Protein AF-A0A849C5D7-F1 (afdb_monomer_lite)

Sequence (125 aa):
MTTQAGPGRTSDGTTPGGGTTPGEVPLVDQLVDWELAVRVAGRLAPPGPQVTRAEADRAVSQLRRLAERATGHVAETTGLDVPPDTGAVVVDRTGWARANAAAFRALLEAPVVRARDARREKDER

Structure (mmCIF, N/CA/C/O backbone):
data_AF-A0A849C5D7-F1
#
_entry.id   AF-A0A849C5D7-F1
#
loop_
_atom_site.group_PDB
_atom_site.id
_atom_site.type_symbol
_atom_site.label_atom_id
_atom_site.label_alt_id
_atom_site.label_comp_id
_atom_site.label_asym_id
_atom_site.label_entity_id
_atom_site.label_seq_id
_atom_site.pdbx_PDB_ins_code
_atom_site.Cartn_x
_atom_site.Cartn_y
_atom_site.Cartn_z
_atom_site.occupancy
_atom_site.B_iso_or_equiv
_atom_site.auth_seq_id
_atom_site.auth_comp_id
_atom_site.auth_asym_id
_atom_site.auth_atom_id
_atom_site.pdbx_PDB_model_num
ATOM 1 N N . MET A 1 1 ? -33.827 11.901 -63.375 1.00 42.75 1 MET A N 1
ATOM 2 C CA . MET A 1 1 ? -32.404 12.292 -63.328 1.00 42.75 1 MET A CA 1
ATOM 3 C C . MET A 1 1 ? -31.761 11.445 -62.241 1.00 42.75 1 MET A C 1
ATOM 5 O O . MET A 1 1 ? -32.165 11.538 -61.092 1.00 42.75 1 MET A O 1
ATOM 9 N N . THR A 1 2 ? -30.927 10.500 -62.662 1.00 41.72 2 THR A N 1
ATOM 10 C CA . THR A 1 2 ? -30.338 9.403 -61.877 1.00 41.72 2 THR A CA 1
ATOM 11 C C . THR A 1 2 ? -29.136 9.871 -61.057 1.00 41.72 2 THR A C 1
ATOM 13 O O . THR A 1 2 ? -28.352 10.647 -61.586 1.00 41.72 2 THR A O 1
ATOM 16 N N . THR A 1 3 ? -28.976 9.345 -59.836 1.00 44.75 3 THR A N 1
ATOM 17 C CA . THR A 1 3 ? -27.703 9.137 -59.098 1.00 44.75 3 THR A CA 1
ATOM 18 C C . THR A 1 3 ? -28.039 8.183 -57.941 1.00 44.75 3 THR A C 1
ATOM 20 O O . THR A 1 3 ? -28.802 8.545 -57.055 1.00 44.75 3 THR A O 1
ATOM 23 N N . GLN A 1 4 ? -27.885 6.867 -58.104 1.00 36.12 4 GLN A N 1
ATOM 24 C CA . GLN A 1 4 ? -26.694 6.015 -57.929 1.00 36.12 4 GLN A CA 1
ATOM 25 C C . GLN A 1 4 ? -26.174 5.929 -56.483 1.00 36.12 4 GLN A C 1
ATOM 27 O O . GLN A 1 4 ? -25.604 6.868 -55.938 1.00 36.12 4 GLN A O 1
ATOM 32 N N . ALA A 1 5 ? -26.363 4.736 -55.911 1.00 43.44 5 ALA A N 1
ATOM 33 C CA . ALA A 1 5 ? -25.810 4.262 -54.651 1.00 43.44 5 ALA A CA 1
ATOM 34 C C . ALA A 1 5 ? -24.295 4.000 -54.757 1.00 43.44 5 ALA A C 1
ATOM 36 O O . ALA A 1 5 ? -23.828 3.453 -55.757 1.00 43.44 5 ALA A O 1
ATOM 37 N N . GLY A 1 6 ? -23.554 4.343 -53.700 1.00 41.00 6 GLY A N 1
ATOM 38 C CA . GLY A 1 6 ? -22.161 3.948 -53.466 1.00 41.00 6 GLY A CA 1
ATOM 39 C C . GLY A 1 6 ? -22.056 3.108 -52.181 1.00 41.00 6 GLY A C 1
ATOM 40 O O . GLY A 1 6 ? -22.838 3.336 -51.257 1.00 41.00 6 GLY A O 1
ATOM 41 N N . PRO A 1 7 ? -21.152 2.114 -52.112 1.00 47.03 7 PRO A N 1
ATOM 42 C CA . PRO A 1 7 ? -21.199 1.063 -51.103 1.00 47.03 7 PRO A CA 1
ATOM 43 C C . PRO A 1 7 ? -20.614 1.504 -49.757 1.00 47.03 7 PRO A C 1
ATOM 45 O O . PRO A 1 7 ? -19.630 2.245 -49.689 1.00 47.03 7 PRO A O 1
ATOM 48 N N . GLY A 1 8 ? -21.211 0.986 -48.682 1.00 47.84 8 GLY A N 1
ATOM 49 C CA . GLY A 1 8 ? -20.699 1.101 -47.324 1.00 47.84 8 GLY A CA 1
ATOM 50 C C . GLY A 1 8 ? -19.341 0.417 -47.178 1.00 47.84 8 GLY A C 1
ATOM 51 O O . GLY A 1 8 ? -19.167 -0.741 -47.551 1.00 47.84 8 GLY A O 1
ATOM 52 N N . ARG A 1 9 ? -18.379 1.147 -46.611 1.00 40.53 9 ARG A N 1
ATOM 53 C CA . ARG A 1 9 ? -17.171 0.577 -46.013 1.00 40.53 9 ARG A CA 1
ATOM 54 C C . ARG A 1 9 ? -17.362 0.580 -44.503 1.00 40.53 9 ARG A C 1
ATOM 56 O O . ARG A 1 9 ? -17.220 1.616 -43.863 1.00 40.53 9 ARG A O 1
ATOM 63 N N . THR A 1 10 ? -17.701 -0.577 -43.952 1.00 42.53 10 THR A N 1
ATOM 64 C CA . THR A 1 10 ? -17.465 -0.887 -42.543 1.00 42.53 10 THR A CA 1
ATOM 65 C C . THR A 1 10 ? -15.982 -1.207 -42.402 1.00 42.53 10 THR A C 1
ATOM 67 O O . THR A 1 10 ? -15.509 -2.242 -42.869 1.00 42.53 10 THR A O 1
ATOM 70 N N . SER A 1 11 ? -15.226 -0.283 -41.820 1.00 42.34 11 SER A N 1
ATOM 71 C CA . SER A 1 11 ? -13.850 -0.535 -41.407 1.00 42.34 11 SER A CA 1
ATOM 72 C C . SER A 1 11 ? -13.880 -1.271 -40.066 1.00 42.34 11 SER A C 1
ATOM 74 O O . SER A 1 11 ? -13.755 -0.640 -39.020 1.00 42.34 11 SER A O 1
ATOM 76 N N . ASP A 1 12 ? -14.055 -2.593 -40.093 1.00 40.53 12 ASP A N 1
ATOM 77 C CA . ASP A 1 12 ? -13.724 -3.457 -38.953 1.00 40.53 12 ASP A CA 1
ATOM 78 C C . ASP A 1 12 ? -12.199 -3.563 -38.863 1.00 40.53 12 ASP A C 1
ATOM 80 O O . ASP A 1 12 ? -11.556 -4.484 -39.365 1.00 40.53 12 ASP A O 1
ATOM 84 N N . GLY A 1 13 ? -11.599 -2.542 -38.255 1.00 35.72 13 GLY A N 1
ATOM 85 C CA . GLY A 1 13 ? -10.217 -2.570 -37.808 1.00 35.72 13 GLY A CA 1
ATOM 86 C C . GLY A 1 13 ? -10.125 -3.318 -36.485 1.00 35.72 13 GLY A C 1
ATOM 87 O O . GLY A 1 13 ? -9.941 -2.702 -35.440 1.00 35.72 13 GLY A O 1
ATOM 88 N N . THR A 1 14 ? -10.257 -4.644 -36.510 1.00 38.25 14 THR A N 1
ATOM 89 C CA . THR A 1 14 ? -9.758 -5.473 -35.410 1.00 38.25 14 THR A CA 1
ATOM 90 C C . THR A 1 14 ? -8.235 -5.404 -35.443 1.00 38.25 14 THR A C 1
ATOM 92 O O . THR A 1 14 ? -7.575 -6.127 -36.187 1.00 38.25 14 THR A O 1
ATOM 95 N N . THR A 1 15 ? -7.662 -4.503 -34.648 1.00 40.22 15 THR A N 1
ATOM 96 C CA . THR A 1 15 ? -6.254 -4.580 -34.256 1.00 40.22 15 THR A CA 1
ATOM 97 C C . THR A 1 15 ? -6.024 -5.962 -33.638 1.00 40.22 15 THR A C 1
ATOM 99 O O . THR A 1 15 ? -6.755 -6.316 -32.707 1.00 40.22 15 THR A O 1
ATOM 102 N N . PRO A 1 16 ? -5.047 -6.765 -34.095 1.00 41.84 16 PRO A N 1
ATOM 103 C CA . PRO A 1 16 ? -4.691 -7.976 -33.382 1.00 41.84 16 PRO A CA 1
ATOM 104 C C . PRO A 1 16 ? -4.083 -7.532 -32.053 1.00 41.84 16 PRO A C 1
ATOM 106 O O . PRO A 1 16 ? -2.983 -6.980 -32.016 1.00 41.84 16 PRO A O 1
ATOM 109 N N . GLY A 1 17 ? -4.825 -7.719 -30.961 1.00 42.53 17 GLY A N 1
ATOM 110 C CA . GLY A 1 17 ? -4.246 -7.671 -29.628 1.00 42.53 17 GLY A CA 1
ATOM 111 C C . GLY A 1 17 ? -3.076 -8.647 -29.602 1.00 42.53 17 GLY A C 1
ATOM 112 O O . GLY A 1 17 ? -3.242 -9.809 -29.973 1.00 42.53 17 GLY A O 1
ATOM 113 N N . GLY A 1 18 ? -1.891 -8.153 -29.237 1.00 41.72 18 GLY A N 1
ATOM 114 C CA . GLY A 1 18 ? -0.701 -8.970 -29.045 1.00 41.72 18 GLY A CA 1
ATOM 115 C C . GLY A 1 18 ? -1.000 -10.037 -28.003 1.00 41.72 18 GLY A C 1
ATOM 116 O O . GLY A 1 18 ? -0.987 -9.766 -26.806 1.00 41.72 18 GLY A O 1
ATOM 117 N N . GLY A 1 19 ? -1.353 -11.231 -28.473 1.00 39.19 19 GLY A N 1
ATOM 118 C CA . GLY A 1 19 ? -1.577 -12.383 -27.626 1.00 39.19 19 GLY A CA 1
ATOM 119 C C . GLY A 1 19 ? -0.243 -12.810 -27.043 1.00 39.19 19 GLY A C 1
ATOM 120 O O . GLY A 1 19 ? 0.627 -13.278 -27.772 1.00 39.19 19 GLY A O 1
ATOM 121 N N . THR A 1 20 ? -0.078 -12.648 -25.734 1.00 50.00 20 THR A N 1
ATOM 122 C CA . THR A 1 20 ? 0.978 -13.325 -24.986 1.00 50.00 20 THR A CA 1
ATOM 123 C C . THR A 1 20 ? 0.834 -14.826 -25.230 1.00 50.00 20 THR A C 1
ATOM 125 O O . THR A 1 20 ? -0.203 -15.412 -24.910 1.00 50.00 20 THR A O 1
ATOM 128 N N . THR A 1 21 ? 1.849 -15.445 -25.834 1.00 52.34 21 THR A N 1
ATOM 129 C CA . THR A 1 21 ? 1.903 -16.892 -26.059 1.00 52.34 21 THR A CA 1
ATOM 130 C C . THR A 1 21 ? 1.690 -17.613 -24.722 1.00 52.34 21 THR A C 1
ATOM 132 O O . THR A 1 21 ? 2.422 -17.332 -23.768 1.00 52.34 21 THR A O 1
ATOM 135 N N . PRO A 1 22 ? 0.715 -18.533 -24.602 1.00 45.25 22 PRO A N 1
ATOM 136 C CA . PRO A 1 22 ? 0.516 -19.290 -23.372 1.00 45.25 22 PRO A CA 1
ATOM 137 C C . PRO A 1 22 ? 1.791 -20.067 -23.015 1.00 45.25 22 PRO A C 1
ATOM 139 O O . PRO A 1 22 ? 2.170 -20.997 -23.722 1.00 45.25 22 PRO A O 1
ATOM 142 N N . GLY A 1 23 ? 2.463 -19.664 -21.932 1.00 58.31 23 GLY A N 1
ATOM 143 C CA . GLY A 1 23 ? 3.655 -20.335 -21.401 1.00 58.31 23 GLY A CA 1
ATOM 144 C C . GLY A 1 23 ? 4.913 -19.473 -21.287 1.00 58.31 23 GLY A C 1
ATOM 145 O O . GLY A 1 23 ? 5.859 -19.905 -20.631 1.00 58.31 23 GLY A O 1
ATOM 146 N N . GLU A 1 24 ? 4.949 -18.264 -21.854 1.00 70.19 24 GLU A N 1
ATOM 147 C CA . GLU A 1 24 ? 6.095 -17.373 -21.648 1.00 70.19 24 GLU A CA 1
ATOM 148 C C . GLU A 1 24 ? 5.950 -16.628 -20.316 1.00 70.19 24 GLU A C 1
ATOM 150 O O . GLU A 1 24 ? 5.063 -15.795 -20.128 1.00 70.19 24 GLU A O 1
ATOM 155 N N . VAL A 1 25 ? 6.809 -16.975 -19.358 1.00 77.44 25 VAL A N 1
ATOM 156 C CA . VAL A 1 25 ? 6.883 -16.281 -18.072 1.00 77.44 25 VAL A CA 1
ATOM 157 C C . VAL A 1 25 ? 7.468 -14.882 -18.321 1.00 77.44 25 VAL A C 1
ATOM 159 O O . VAL A 1 25 ? 8.564 -14.809 -18.893 1.00 77.44 25 VAL A O 1
ATOM 162 N N . PRO A 1 26 ? 6.806 -13.788 -17.887 1.00 86.44 26 PRO A N 1
ATOM 163 C CA . PRO A 1 26 ? 7.324 -12.433 -18.049 1.00 86.44 26 PRO A CA 1
ATOM 164 C C . PRO A 1 26 ? 8.780 -12.328 -17.590 1.00 86.44 26 PRO A C 1
ATOM 166 O O . PRO A 1 26 ? 9.150 -12.856 -16.541 1.00 86.44 26 PRO A O 1
ATOM 169 N N . LEU A 1 27 ? 9.623 -11.624 -18.351 1.00 90.31 27 LEU A N 1
ATOM 170 C CA . LEU A 1 27 ? 11.060 -11.517 -18.048 1.00 90.31 27 LEU A CA 1
ATOM 171 C C . LEU A 1 27 ? 11.332 -11.021 -16.624 1.00 90.31 27 LEU A C 1
ATOM 173 O O . LEU A 1 27 ? 12.286 -11.456 -15.987 1.00 90.31 27 LEU A O 1
ATOM 177 N N . VAL A 1 28 ? 10.485 -10.129 -16.109 1.00 95.12 28 VAL A N 1
ATOM 178 C CA . VAL A 1 28 ? 10.602 -9.613 -14.739 1.00 95.12 28 VAL A CA 1
ATOM 179 C C . VAL A 1 28 ? 10.481 -10.701 -13.678 1.00 95.12 28 VAL A C 1
ATOM 181 O O . VAL A 1 28 ? 11.121 -10.600 -12.637 1.00 95.12 28 VAL A O 1
ATOM 184 N N . ASP A 1 29 ? 9.737 -11.767 -13.954 1.00 94.62 29 ASP A N 1
ATOM 185 C CA . ASP A 1 29 ? 9.553 -12.895 -13.037 1.00 94.62 29 ASP A CA 1
ATOM 186 C C . ASP A 1 29 ? 10.692 -13.908 -13.134 1.00 94.62 29 ASP A C 1
ATOM 188 O O . ASP A 1 29 ? 10.925 -14.672 -12.204 1.00 94.62 29 ASP A O 1
ATOM 192 N N . GLN A 1 30 ? 11.428 -13.901 -14.248 1.00 93.31 30 GLN A N 1
ATOM 193 C CA . GLN A 1 30 ? 12.680 -14.649 -14.373 1.00 93.31 30 GLN A CA 1
ATOM 194 C C . GLN A 1 30 ? 13.813 -13.967 -13.589 1.00 93.31 30 GLN A C 1
ATOM 196 O O . GLN A 1 30 ? 14.771 -14.626 -13.189 1.00 93.31 30 GLN A O 1
ATOM 201 N N . LEU A 1 31 ? 13.712 -12.650 -13.367 1.00 94.38 31 LEU A N 1
ATOM 202 C CA . LEU A 1 31 ? 14.695 -11.859 -12.622 1.00 94.38 31 LEU A CA 1
ATOM 203 C C . LEU A 1 31 ? 14.389 -11.770 -11.122 1.00 94.38 31 LEU A C 1
ATOM 205 O O . LEU A 1 31 ? 15.317 -11.657 -10.321 1.00 94.38 31 LEU A O 1
ATOM 209 N N . VAL A 1 32 ? 13.110 -11.779 -10.736 1.00 95.44 32 VAL A N 1
ATOM 210 C CA . VAL A 1 32 ? 12.677 -11.555 -9.353 1.00 95.44 32 VAL A CA 1
ATOM 211 C C . VAL A 1 32 ? 11.661 -12.611 -8.927 1.00 95.44 32 VAL A C 1
ATOM 213 O O . VAL A 1 32 ? 10.570 -12.703 -9.484 1.00 95.44 32 VAL A O 1
ATOM 216 N N . ASP A 1 33 ? 11.974 -13.346 -7.857 1.00 96.62 33 ASP A N 1
ATOM 217 C CA . ASP A 1 33 ? 10.973 -14.133 -7.130 1.00 96.62 33 ASP A CA 1
ATOM 218 C C . ASP A 1 33 ? 10.142 -13.198 -6.236 1.00 96.62 33 ASP A C 1
ATOM 220 O O . ASP A 1 33 ? 10.521 -12.848 -5.112 1.00 96.62 33 ASP A O 1
ATOM 224 N N . TRP A 1 34 ? 8.997 -12.768 -6.763 1.00 97.00 34 TRP A N 1
ATOM 225 C CA . TRP A 1 34 ? 8.101 -11.828 -6.091 1.00 97.00 34 TRP A CA 1
ATOM 226 C C . TRP A 1 34 ? 7.477 -12.388 -4.812 1.00 97.00 34 TRP A C 1
ATOM 228 O O . TRP A 1 34 ? 7.307 -11.649 -3.842 1.00 97.00 34 TRP A O 1
ATOM 238 N N . GLU A 1 35 ? 7.153 -13.682 -4.764 1.00 96.25 35 GLU A N 1
ATOM 239 C CA . GLU A 1 35 ? 6.571 -14.277 -3.556 1.00 96.25 35 GLU A CA 1
ATOM 240 C C . GLU A 1 35 ? 7.620 -14.394 -2.449 1.00 96.25 35 GLU A C 1
ATOM 242 O O . GLU A 1 35 ? 7.317 -14.143 -1.278 1.00 96.25 35 GLU A O 1
ATOM 247 N N . LEU A 1 36 ? 8.871 -14.719 -2.793 1.00 97.62 36 LEU A N 1
ATOM 248 C CA . LEU A 1 36 ? 9.980 -14.643 -1.847 1.00 97.62 36 LEU A CA 1
ATOM 249 C C . LEU A 1 36 ? 10.190 -13.211 -1.354 1.00 97.62 36 LEU A C 1
ATOM 251 O O . LEU A 1 36 ? 10.309 -13.014 -0.144 1.00 97.62 36 LEU A O 1
ATOM 255 N N . ALA A 1 37 ? 10.171 -12.220 -2.248 1.00 97.44 37 ALA A N 1
ATOM 256 C CA . ALA A 1 37 ? 10.310 -10.814 -1.876 1.00 97.44 37 ALA A CA 1
ATOM 257 C C . ALA A 1 37 ? 9.229 -10.378 -0.871 1.00 97.44 37 ALA A C 1
ATOM 259 O O . ALA A 1 37 ? 9.553 -9.780 0.156 1.00 97.44 37 ALA A O 1
ATOM 260 N N . VAL A 1 38 ? 7.961 -10.748 -1.096 1.00 98.00 38 VAL A N 1
ATOM 261 C CA . VAL A 1 38 ? 6.856 -10.455 -0.164 1.00 98.00 38 VAL A CA 1
ATOM 262 C C . VAL A 1 38 ? 7.064 -11.136 1.191 1.00 98.00 38 VAL A C 1
ATOM 264 O O . VAL A 1 38 ? 6.896 -10.490 2.227 1.00 98.00 38 VAL A O 1
ATOM 267 N N . ARG A 1 39 ? 7.466 -12.417 1.219 1.00 97.38 39 ARG A N 1
ATOM 268 C CA . ARG A 1 39 ? 7.738 -13.136 2.481 1.00 97.38 39 ARG A CA 1
ATOM 269 C C . ARG A 1 39 ? 8.885 -12.506 3.267 1.00 97.38 39 ARG A C 1
ATOM 271 O O . ARG A 1 39 ? 8.776 -12.344 4.483 1.00 97.38 39 ARG A O 1
ATOM 278 N N . VAL A 1 40 ? 9.977 -12.153 2.587 1.00 97.69 40 VAL A N 1
ATOM 279 C CA . VAL A 1 40 ? 11.143 -11.508 3.207 1.00 97.69 40 VAL A CA 1
ATOM 280 C C . VAL A 1 40 ? 10.762 -10.130 3.741 1.00 97.69 40 VAL A C 1
ATOM 282 O O . VAL A 1 40 ? 11.047 -9.839 4.901 1.00 97.69 40 VAL A O 1
ATOM 285 N N . ALA A 1 41 ? 10.051 -9.320 2.954 1.00 96.31 41 ALA A N 1
ATOM 286 C CA . ALA A 1 41 ? 9.575 -8.010 3.385 1.00 96.31 41 ALA A CA 1
ATOM 287 C C . ALA A 1 41 ? 8.672 -8.108 4.624 1.00 96.31 41 ALA A C 1
ATOM 289 O O . ALA A 1 41 ? 8.895 -7.394 5.598 1.00 96.31 41 ALA A O 1
ATOM 290 N N . GLY A 1 42 ? 7.708 -9.037 4.632 1.00 94.75 42 GLY A N 1
ATOM 291 C CA . GLY A 1 42 ? 6.834 -9.266 5.784 1.00 94.75 42 GLY A CA 1
ATOM 292 C C . GLY A 1 42 ? 7.596 -9.690 7.044 1.00 94.75 42 GLY A C 1
ATOM 293 O O . GLY A 1 42 ? 7.280 -9.224 8.135 1.00 94.75 42 GLY A O 1
ATOM 294 N N . ARG A 1 43 ? 8.635 -10.526 6.901 1.00 94.88 43 ARG A N 1
ATOM 295 C CA . ARG A 1 43 ? 9.465 -10.992 8.025 1.00 94.88 43 ARG A CA 1
ATOM 296 C C . ARG A 1 43 ? 10.402 -9.917 8.576 1.00 94.88 43 ARG A C 1
ATOM 298 O O . ARG A 1 43 ? 10.664 -9.911 9.775 1.00 94.88 43 ARG A O 1
ATOM 305 N N . LEU A 1 44 ? 10.947 -9.063 7.714 1.00 96.81 44 LEU A N 1
ATOM 306 C CA . LEU A 1 44 ? 11.853 -7.985 8.119 1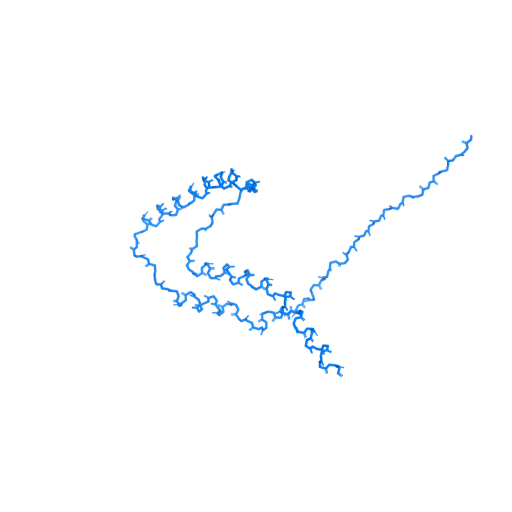.00 96.81 44 LEU A CA 1
ATOM 307 C C . LEU A 1 44 ? 11.112 -6.787 8.710 1.00 96.81 44 LEU A C 1
ATOM 309 O O . LEU A 1 44 ? 11.714 -5.985 9.423 1.00 96.81 44 LEU A O 1
ATOM 313 N N . ALA A 1 45 ? 9.821 -6.646 8.415 1.00 94.75 45 ALA A N 1
ATOM 314 C CA . ALA A 1 45 ? 9.051 -5.536 8.930 1.00 94.75 45 ALA A CA 1
ATOM 315 C C . ALA A 1 45 ? 8.928 -5.627 10.471 1.00 94.75 45 ALA A C 1
ATOM 317 O O . ALA A 1 45 ? 8.582 -6.690 10.991 1.00 94.75 45 ALA A O 1
ATOM 318 N N . PRO A 1 46 ? 9.181 -4.533 11.221 1.00 93.38 46 PRO A N 1
ATOM 319 C CA . PRO A 1 46 ? 9.077 -4.534 12.682 1.00 93.38 46 PRO A CA 1
ATOM 320 C C . PRO A 1 46 ? 7.684 -4.963 13.158 1.00 93.38 46 PRO A C 1
ATOM 322 O O . PRO A 1 46 ? 6.735 -4.809 12.397 1.00 93.38 46 PRO A O 1
ATOM 325 N N . PRO A 1 47 ? 7.497 -5.443 14.399 1.00 89.12 47 PRO A N 1
ATOM 326 C CA . PRO A 1 47 ? 6.170 -5.732 14.940 1.00 89.12 47 PRO A CA 1
ATOM 327 C C . PRO A 1 47 ? 5.316 -4.467 15.096 1.00 89.12 47 PRO A C 1
ATOM 329 O O . PRO A 1 47 ? 5.801 -3.334 15.106 1.00 89.12 47 PRO A O 1
ATOM 332 N N . GLY A 1 48 ? 3.994 -4.647 15.099 1.00 87.69 48 GLY A N 1
ATOM 333 C CA . GLY A 1 48 ? 3.038 -3.549 15.277 1.00 87.69 48 GLY A CA 1
ATOM 334 C C . GLY A 1 48 ? 2.932 -3.131 16.745 1.00 87.69 48 GLY A C 1
ATOM 335 O O . GLY A 1 48 ? 3.381 -3.879 17.620 1.00 87.69 48 GLY A O 1
ATOM 336 N N . PRO A 1 49 ? 2.327 -1.966 17.031 1.00 92.31 49 PRO A N 1
ATOM 337 C CA . PRO A 1 49 ? 1.940 -1.634 18.395 1.00 92.31 49 PRO A CA 1
ATOM 338 C C . PRO A 1 49 ? 1.026 -2.728 18.962 1.00 92.31 49 PRO A C 1
ATOM 340 O O . PRO A 1 49 ? 0.215 -3.310 18.240 1.00 92.31 49 PRO A O 1
ATOM 343 N N . GLN A 1 50 ? 1.170 -3.009 20.256 1.00 95.06 50 GLN A N 1
ATOM 344 C CA . GLN A 1 50 ? 0.280 -3.930 20.956 1.00 95.06 50 GLN A CA 1
ATOM 345 C C . GLN A 1 50 ? -1.019 -3.193 21.271 1.00 95.06 50 GLN A C 1
ATOM 347 O O . GLN A 1 50 ? -1.016 -2.238 22.043 1.00 95.06 50 GLN A O 1
ATOM 352 N N . VAL A 1 51 ? -2.106 -3.619 20.637 1.00 95.75 51 VAL A N 1
ATOM 353 C CA . VAL A 1 51 ? -3.441 -3.042 20.806 1.00 95.75 51 VAL A CA 1
ATOM 354 C C . VAL A 1 51 ? -4.453 -4.157 21.006 1.00 95.75 51 VAL A C 1
ATOM 356 O O . VAL A 1 51 ? -4.281 -5.279 20.524 1.00 95.75 51 VAL A O 1
ATOM 359 N N . THR A 1 52 ? -5.532 -3.848 21.707 1.00 98.00 52 THR A N 1
ATOM 360 C CA . THR A 1 52 ? -6.679 -4.743 21.819 1.00 98.00 52 THR A CA 1
ATOM 361 C C . THR A 1 52 ? -7.439 -4.822 20.494 1.00 98.00 52 THR A C 1
ATOM 363 O O . THR A 1 52 ? -7.371 -3.932 19.642 1.00 98.00 52 THR A O 1
ATOM 366 N N . ARG A 1 53 ? -8.242 -5.880 20.332 1.00 96.62 53 ARG A N 1
ATOM 367 C CA . ARG A 1 53 ? -9.138 -6.035 19.176 1.00 96.62 53 ARG A CA 1
ATOM 368 C C . ARG A 1 53 ? -10.084 -4.837 19.022 1.00 96.62 53 ARG A C 1
ATOM 370 O O . ARG A 1 53 ? -10.246 -4.331 17.920 1.00 96.62 53 ARG A O 1
ATOM 377 N N . ALA A 1 54 ? -10.650 -4.358 20.130 1.00 98.38 54 ALA A N 1
ATOM 378 C CA . ALA A 1 54 ? -11.581 -3.232 20.128 1.00 98.38 54 ALA A CA 1
ATOM 379 C C . ALA A 1 54 ? -10.921 -1.922 19.665 1.00 98.38 54 ALA A C 1
ATOM 381 O O . ALA A 1 54 ? -11.524 -1.155 18.915 1.00 98.38 54 ALA A O 1
ATOM 382 N N . GLU A 1 55 ? -9.674 -1.668 20.071 1.00 98.12 55 GLU A N 1
ATOM 383 C CA . GLU A 1 55 ? -8.905 -0.511 19.597 1.00 98.12 55 GLU A CA 1
ATOM 384 C C . GLU A 1 55 ? -8.583 -0.620 18.107 1.00 98.12 55 GLU A C 1
ATOM 386 O O . GLU A 1 55 ? -8.735 0.364 17.380 1.00 98.12 55 GLU A O 1
ATOM 391 N N . ALA A 1 56 ? -8.201 -1.812 17.637 1.00 96.19 56 ALA A N 1
ATOM 392 C CA . ALA A 1 56 ? -7.955 -2.059 16.221 1.00 96.19 56 ALA A CA 1
ATOM 393 C C . ALA A 1 56 ? -9.221 -1.816 15.380 1.00 96.19 56 ALA A C 1
ATOM 395 O O . ALA A 1 56 ? -9.179 -1.061 14.409 1.00 96.19 56 ALA A O 1
ATOM 396 N N . ASP A 1 57 ? -10.362 -2.377 15.786 1.00 97.44 57 ASP A N 1
ATOM 397 C CA . ASP A 1 57 ? -11.641 -2.205 15.087 1.00 97.44 57 ASP A CA 1
ATOM 398 C C . ASP A 1 57 ? -12.067 -0.725 15.068 1.00 97.44 57 ASP A C 1
ATOM 400 O O . ASP A 1 57 ? -12.493 -0.190 14.035 1.00 97.44 57 ASP A O 1
ATOM 404 N N . ARG A 1 58 ? -11.876 -0.017 16.190 1.00 98.12 58 ARG A N 1
ATOM 405 C CA . ARG A 1 58 ? -12.123 1.425 16.279 1.00 98.12 58 ARG A CA 1
ATOM 406 C C . ARG A 1 58 ? -11.241 2.198 15.299 1.00 98.12 58 ARG A C 1
ATOM 408 O O . ARG A 1 58 ? -11.779 3.008 14.539 1.00 98.12 58 ARG A O 1
ATOM 415 N N . ALA A 1 59 ? -9.937 1.930 15.274 1.00 96.44 59 ALA A N 1
ATOM 416 C CA . ALA A 1 59 ? -8.991 2.588 14.378 1.00 96.44 59 ALA A CA 1
ATOM 417 C C . ALA A 1 59 ? -9.336 2.338 12.901 1.00 96.44 59 ALA A C 1
ATOM 419 O O . ALA A 1 59 ? -9.431 3.292 12.130 1.00 96.44 59 ALA A O 1
ATOM 420 N N . VAL A 1 60 ? -9.624 1.090 12.516 1.00 96.25 60 VAL A N 1
ATOM 421 C CA . VAL A 1 60 ? -10.050 0.732 11.150 1.00 96.25 60 VAL A CA 1
ATOM 422 C C . VAL A 1 60 ? -11.316 1.493 10.755 1.00 96.25 60 VAL A C 1
ATOM 424 O O . VAL A 1 60 ? -11.384 2.064 9.666 1.00 96.25 60 VAL A O 1
ATOM 427 N N . SER A 1 61 ? -12.309 1.558 11.649 1.00 96.56 61 SER A N 1
ATOM 428 C CA . SER A 1 61 ? -13.544 2.303 11.390 1.00 96.56 61 SER A CA 1
ATOM 429 C C . SER A 1 61 ? -13.285 3.803 11.194 1.00 96.56 61 SER A C 1
ATOM 431 O O . SER A 1 61 ? -13.898 4.428 10.330 1.00 96.56 61 SER A O 1
ATOM 433 N N . GLN A 1 62 ? -12.373 4.387 11.981 1.00 97.00 62 GLN A N 1
ATOM 434 C CA . GLN A 1 62 ? -12.001 5.795 11.872 1.00 97.00 62 GLN A CA 1
ATOM 435 C C . GLN A 1 62 ? -11.274 6.068 10.558 1.00 97.00 62 GLN A C 1
ATOM 437 O O . GLN A 1 62 ? -11.628 7.028 9.883 1.00 97.00 62 GLN A O 1
ATOM 442 N N . LEU A 1 63 ? -10.319 5.218 10.172 1.00 96.12 63 LEU A N 1
ATOM 443 C CA . LEU A 1 63 ? -9.578 5.354 8.918 1.00 96.12 63 LEU A CA 1
ATOM 444 C C . LEU A 1 63 ? -10.511 5.356 7.706 1.00 96.12 63 LEU A C 1
ATOM 446 O O . LEU A 1 63 ? -10.388 6.235 6.861 1.00 96.12 63 LEU A O 1
ATOM 450 N N . ARG A 1 64 ? -11.487 4.440 7.653 1.00 94.50 64 ARG A N 1
ATOM 451 C CA . ARG A 1 64 ? -12.467 4.386 6.554 1.00 94.50 64 ARG A CA 1
ATOM 452 C C . ARG A 1 64 ? -13.301 5.666 6.459 1.00 94.50 64 ARG A C 1
ATOM 454 O O . ARG A 1 64 ? -13.309 6.308 5.415 1.00 94.50 64 ARG A O 1
ATOM 461 N N . ARG A 1 65 ? -13.904 6.099 7.574 1.00 94.50 65 ARG A N 1
ATOM 462 C CA . ARG A 1 65 ? -14.706 7.339 7.611 1.00 94.50 65 ARG A CA 1
ATOM 463 C C . ARG A 1 65 ? -13.888 8.586 7.276 1.00 94.50 65 ARG A C 1
ATOM 465 O O . ARG A 1 65 ? -14.399 9.522 6.673 1.00 94.50 65 ARG A O 1
ATOM 472 N N . LEU A 1 66 ? -12.638 8.648 7.733 1.00 95.69 66 LEU A N 1
ATOM 473 C CA . LEU A 1 66 ? -11.765 9.789 7.462 1.00 95.69 66 LEU A CA 1
ATOM 474 C C . LEU A 1 66 ? -11.289 9.803 6.010 1.00 95.69 66 LEU A C 1
ATOM 476 O O . LEU A 1 66 ? -11.208 10.884 5.440 1.00 95.69 66 LEU A O 1
ATOM 480 N N . ALA A 1 67 ? -11.031 8.641 5.407 1.00 93.19 67 ALA A N 1
ATOM 481 C CA . ALA A 1 67 ? -10.697 8.544 3.991 1.00 93.19 67 ALA A CA 1
ATOM 482 C C . ALA A 1 67 ? -11.849 9.042 3.106 1.00 93.19 67 ALA A C 1
ATOM 484 O O . ALA A 1 67 ? -11.620 9.878 2.240 1.00 93.19 67 ALA A O 1
ATOM 485 N N . GLU A 1 68 ? -13.088 8.622 3.387 1.00 91.38 68 GLU A N 1
ATOM 486 C CA . GLU A 1 68 ? -14.283 9.107 2.675 1.00 91.38 68 GLU A CA 1
ATOM 487 C C . GLU A 1 68 ? -14.426 10.633 2.762 1.00 91.38 68 GLU A C 1
ATOM 489 O O . GLU A 1 68 ? -14.660 11.305 1.760 1.00 91.38 68 GLU A O 1
ATOM 494 N N . ARG A 1 69 ? -14.230 11.205 3.957 1.00 92.69 69 ARG A N 1
ATOM 495 C CA . ARG A 1 69 ? -14.272 12.663 4.151 1.00 92.69 69 ARG A CA 1
ATOM 496 C C . ARG A 1 69 ? -13.132 13.385 3.436 1.00 92.69 69 ARG A C 1
ATOM 498 O O . ARG A 1 69 ? -13.336 14.479 2.919 1.00 92.69 69 ARG A O 1
ATOM 505 N N . ALA A 1 70 ? -11.935 12.801 3.430 1.00 92.69 70 ALA A N 1
ATOM 506 C CA . ALA A 1 70 ? -10.763 13.396 2.802 1.00 92.69 70 ALA A CA 1
ATOM 507 C C . ALA A 1 70 ? -10.929 13.535 1.284 1.00 92.69 70 ALA A C 1
ATOM 509 O O . ALA A 1 70 ? -10.426 14.509 0.731 1.00 92.69 70 ALA A O 1
ATOM 510 N N . THR A 1 71 ? -11.665 12.630 0.626 1.00 90.88 71 THR A N 1
ATOM 511 C CA . THR A 1 71 ? -11.917 12.694 -0.822 1.00 90.88 71 THR A CA 1
ATOM 512 C C . THR A 1 71 ? -12.472 14.051 -1.254 1.00 90.88 71 THR A C 1
ATOM 514 O O . THR A 1 71 ? -11.933 14.651 -2.180 1.00 90.88 71 THR A O 1
ATOM 517 N N . GLY A 1 72 ? -13.480 14.582 -0.548 1.00 90.31 72 GLY A N 1
ATOM 518 C CA . GLY A 1 72 ? -14.055 15.896 -0.862 1.00 90.31 72 GLY A CA 1
ATOM 519 C C . GLY A 1 72 ? -13.043 17.034 -0.714 1.00 90.31 72 GLY A C 1
ATOM 520 O O . GLY A 1 72 ? -12.874 17.836 -1.625 1.00 90.31 72 GLY A O 1
ATOM 521 N N . HIS A 1 73 ? -12.289 17.051 0.388 1.00 94.19 73 HIS A N 1
ATOM 522 C CA . HIS A 1 73 ? -11.264 18.074 0.622 1.00 94.19 73 HIS A CA 1
ATOM 523 C C . HIS A 1 73 ? -10.127 18.032 -0.411 1.00 94.19 73 HIS A C 1
ATOM 525 O O . HIS A 1 73 ? -9.619 19.076 -0.826 1.00 94.19 73 HIS A O 1
ATOM 531 N N . VAL A 1 74 ? -9.717 16.834 -0.843 1.00 93.50 74 VAL A N 1
ATOM 532 C CA . VAL A 1 74 ? -8.699 16.668 -1.889 1.00 93.50 74 VAL A CA 1
ATOM 533 C C . VAL A 1 74 ? -9.231 17.161 -3.231 1.00 93.50 74 VAL A C 1
ATOM 535 O O . VAL A 1 74 ? -8.507 17.878 -3.921 1.00 93.50 74 VAL A O 1
ATOM 538 N N . ALA A 1 75 ? -10.479 16.844 -3.578 1.00 93.00 75 ALA A N 1
ATOM 539 C CA . ALA A 1 75 ? -11.106 17.320 -4.808 1.00 93.00 75 ALA A CA 1
ATOM 540 C C . ALA A 1 75 ? -11.205 18.854 -4.834 1.00 93.00 75 ALA A C 1
ATOM 542 O O . ALA A 1 75 ? -10.745 19.478 -5.787 1.00 93.00 75 ALA A O 1
ATOM 543 N N . GLU A 1 76 ? -11.680 19.473 -3.747 1.00 95.50 76 GLU A N 1
ATOM 544 C CA . GLU A 1 76 ? -11.733 20.935 -3.589 1.00 95.50 76 GLU A CA 1
ATOM 545 C C . GLU A 1 76 ? -10.355 21.595 -3.754 1.00 95.50 76 GLU A C 1
ATOM 547 O O . GLU A 1 76 ? -10.237 22.655 -4.365 1.00 95.50 76 GLU A O 1
ATOM 552 N N . THR A 1 77 ? -9.302 20.969 -3.220 1.00 96.94 77 THR A N 1
ATOM 553 C CA . THR A 1 77 ? -7.946 21.540 -3.239 1.00 96.94 77 THR A CA 1
ATOM 554 C C . THR A 1 77 ? -7.240 21.345 -4.581 1.00 96.94 77 THR A C 1
ATOM 556 O O . THR A 1 77 ? -6.520 22.229 -5.038 1.00 96.94 77 THR A O 1
ATOM 559 N N . THR A 1 78 ? -7.387 20.169 -5.191 1.00 96.50 78 THR A N 1
ATOM 560 C CA . THR A 1 78 ? -6.622 19.771 -6.386 1.00 96.50 78 THR A CA 1
ATOM 561 C C . THR A 1 78 ? -7.370 20.016 -7.693 1.00 96.50 78 THR A C 1
ATOM 563 O O . THR A 1 78 ? -6.739 20.055 -8.748 1.00 96.50 78 THR A O 1
ATOM 566 N N . GLY A 1 79 ? -8.698 20.157 -7.641 1.00 95.94 79 GLY A N 1
ATOM 567 C CA . GLY A 1 79 ? -9.566 20.167 -8.818 1.00 95.94 79 GLY A CA 1
ATOM 568 C C . GLY A 1 79 ? -9.684 18.805 -9.512 1.00 95.94 79 GLY A C 1
ATOM 569 O O . GLY A 1 79 ? -10.139 18.749 -10.652 1.00 95.94 79 GLY A O 1
ATOM 570 N N . LEU A 1 80 ? -9.239 17.718 -8.870 1.00 93.06 80 LEU A N 1
ATOM 571 C CA . LEU A 1 80 ? -9.324 16.359 -9.401 1.00 93.06 80 LEU A CA 1
ATOM 572 C C . LEU A 1 80 ? -10.510 15.619 -8.778 1.00 93.06 80 LEU A C 1
ATOM 574 O O . LEU A 1 80 ? -10.560 15.442 -7.561 1.00 93.06 80 LEU A O 1
ATOM 578 N N . ASP A 1 81 ? -11.423 15.135 -9.618 1.00 86.38 81 ASP A N 1
ATOM 579 C CA . ASP A 1 81 ? -12.530 14.284 -9.184 1.00 86.38 81 ASP A CA 1
ATOM 580 C C . ASP A 1 81 ? -12.117 12.812 -9.100 1.00 86.38 81 ASP A C 1
ATOM 582 O O . ASP A 1 81 ? -11.363 12.293 -9.928 1.00 86.38 81 ASP A O 1
ATOM 586 N N . VAL A 1 82 ? -12.651 12.122 -8.093 1.00 80.88 82 VAL A N 1
ATOM 587 C CA . VAL A 1 82 ? -12.434 10.689 -7.872 1.00 80.88 82 VAL A CA 1
ATOM 588 C C . VAL A 1 82 ? -13.689 9.921 -8.302 1.00 80.88 82 VAL A C 1
ATOM 590 O O . VAL A 1 82 ? -14.791 10.305 -7.902 1.00 80.88 82 VAL A O 1
ATOM 593 N N . PRO A 1 83 ? -13.562 8.826 -9.078 1.00 83.19 83 PRO A N 1
ATOM 594 C CA . PRO A 1 83 ? -14.696 7.970 -9.409 1.00 83.19 83 PRO A CA 1
ATOM 595 C C . PRO A 1 83 ? -15.410 7.430 -8.155 1.00 83.19 83 PRO A C 1
ATOM 597 O O . PRO A 1 83 ? -14.749 7.156 -7.142 1.00 83.19 83 PRO A O 1
ATOM 600 N N . PRO A 1 84 ? -16.740 7.224 -8.215 1.00 73.44 84 PRO A N 1
ATOM 601 C CA . PRO A 1 84 ? -17.476 6.597 -7.121 1.00 73.44 84 PRO A CA 1
ATOM 602 C C . PRO A 1 84 ? -16.905 5.203 -6.798 1.00 73.44 84 PRO A C 1
ATOM 604 O O . PRO A 1 84 ? -16.320 4.546 -7.656 1.00 73.44 84 PRO A O 1
ATOM 607 N N . ASP A 1 85 ? -17.064 4.772 -5.544 1.00 70.00 85 ASP A N 1
ATOM 608 C CA . ASP A 1 85 ? -16.662 3.453 -5.020 1.00 70.00 85 ASP A CA 1
ATOM 609 C C . ASP A 1 85 ? -15.152 3.166 -4.910 1.00 70.00 85 ASP A C 1
ATOM 611 O O . ASP 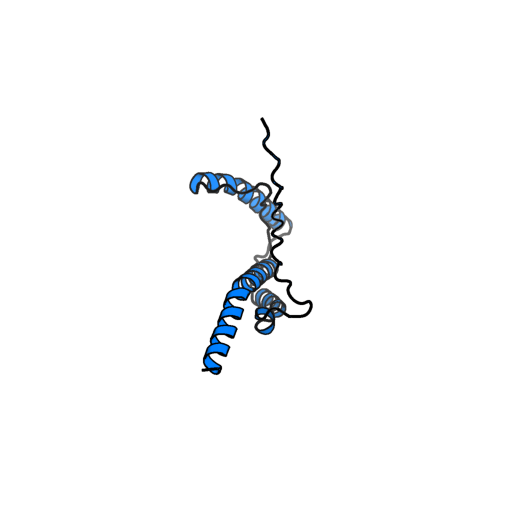A 1 85 ? -14.736 2.030 -4.667 1.00 70.00 85 ASP A O 1
ATOM 615 N N . THR A 1 86 ? -14.305 4.198 -4.964 1.00 72.75 86 THR A N 1
ATOM 616 C CA . THR A 1 86 ? -12.864 4.060 -4.682 1.00 72.75 86 THR A CA 1
ATOM 617 C C . THR A 1 86 ? -12.597 4.055 -3.166 1.00 72.75 86 THR A C 1
ATOM 619 O O . THR A 1 86 ? -12.070 5.007 -2.593 1.00 72.75 86 THR A O 1
ATOM 622 N N . GLY A 1 87 ? -13.033 2.996 -2.479 1.00 80.94 87 GLY A N 1
ATOM 623 C CA . GLY A 1 87 ? -12.904 2.863 -1.025 1.00 80.94 87 GLY A CA 1
ATOM 624 C C . GLY A 1 87 ? -11.468 2.605 -0.549 1.00 80.94 87 GLY A C 1
ATOM 625 O O . GLY A 1 87 ? -10.689 1.905 -1.196 1.00 80.94 87 GLY A O 1
ATOM 626 N N . ALA A 1 88 ? -11.117 3.123 0.631 1.00 89.81 88 ALA A N 1
ATOM 627 C CA . ALA A 1 88 ? -9.820 2.851 1.248 1.00 89.81 88 ALA A CA 1
ATOM 628 C C . ALA A 1 88 ? -9.729 1.412 1.786 1.00 89.81 88 ALA A C 1
ATOM 630 O O . ALA A 1 88 ? -10.591 0.947 2.539 1.00 89.81 88 ALA A O 1
ATOM 631 N N . VAL A 1 89 ? -8.628 0.728 1.467 1.00 92.31 89 VAL A N 1
ATOM 632 C CA . VAL A 1 89 ? -8.314 -0.608 1.989 1.00 92.31 89 VAL A CA 1
ATOM 633 C C . VAL A 1 89 ? -7.317 -0.482 3.137 1.00 92.31 89 VAL A C 1
ATOM 635 O O . VAL A 1 89 ? -6.264 0.134 2.995 1.00 92.31 89 VAL A O 1
ATOM 638 N N . VAL A 1 90 ? -7.637 -1.090 4.281 1.00 93.69 90 VAL A N 1
ATOM 639 C CA . VAL A 1 90 ? -6.716 -1.183 5.421 1.00 93.69 90 VAL A CA 1
ATOM 640 C C . VAL A 1 90 ? -6.026 -2.539 5.372 1.00 93.69 90 VAL A C 1
ATOM 642 O O . VAL A 1 90 ? -6.694 -3.572 5.398 1.00 93.69 90 VAL A O 1
ATOM 645 N N . VAL A 1 91 ? -4.699 -2.525 5.292 1.00 94.12 91 VAL A N 1
ATOM 646 C CA . VAL A 1 91 ? -3.857 -3.721 5.174 1.00 94.12 91 VAL A CA 1
ATOM 647 C C . VAL A 1 91 ? -2.815 -3.763 6.285 1.00 94.12 91 VAL A C 1
ATOM 649 O O . VAL A 1 91 ? -2.443 -2.732 6.846 1.00 94.12 91 VAL A O 1
ATOM 652 N N . ASP A 1 92 ? -2.329 -4.963 6.591 1.00 92.12 92 ASP A N 1
ATOM 653 C CA . ASP A 1 92 ? -1.142 -5.139 7.419 1.00 92.12 92 ASP A CA 1
ATOM 654 C C . ASP A 1 92 ? 0.146 -4.921 6.598 1.00 92.12 92 ASP A C 1
ATOM 656 O O . ASP A 1 9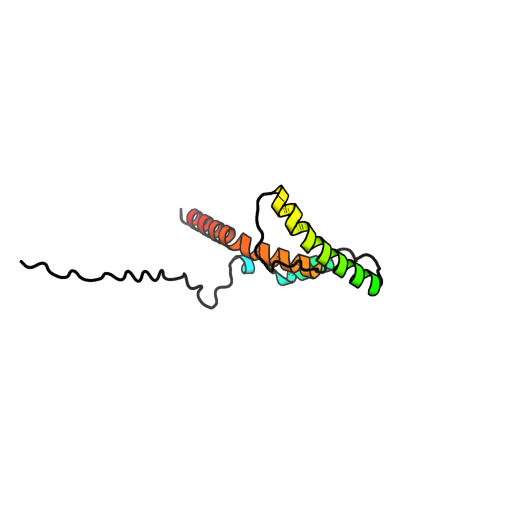2 ? 0.123 -4.586 5.410 1.00 92.12 92 ASP A O 1
ATOM 660 N N . ARG A 1 93 ? 1.305 -5.107 7.237 1.00 94.12 93 ARG A N 1
ATOM 661 C CA . ARG A 1 93 ? 2.606 -4.888 6.587 1.00 94.12 93 ARG A CA 1
ATOM 662 C C . ARG A 1 93 ? 2.869 -5.865 5.440 1.00 94.12 93 ARG A C 1
ATOM 664 O O . ARG A 1 93 ? 3.443 -5.471 4.427 1.00 94.12 93 ARG A O 1
ATOM 671 N N . THR A 1 94 ? 2.433 -7.116 5.574 1.00 95.06 94 THR A N 1
ATOM 672 C CA . THR A 1 94 ? 2.589 -8.133 4.525 1.00 95.06 94 THR A CA 1
ATOM 673 C C . THR A 1 94 ? 1.696 -7.821 3.325 1.00 95.06 94 THR A C 1
ATOM 675 O O . THR A 1 94 ? 2.151 -7.890 2.185 1.00 95.06 94 THR A O 1
ATOM 678 N N . GLY A 1 95 ? 0.445 -7.424 3.563 1.00 95.75 95 GLY A N 1
ATOM 679 C CA . GLY A 1 95 ? -0.488 -6.973 2.535 1.00 95.75 95 GLY A CA 1
ATOM 680 C C . GLY A 1 95 ? 0.015 -5.727 1.811 1.00 95.75 95 GLY A C 1
ATOM 681 O O . GLY A 1 95 ? -0.049 -5.664 0.585 1.00 95.75 95 GLY A O 1
ATOM 682 N N . TRP A 1 96 ? 0.609 -4.779 2.540 1.00 95.12 96 TRP A N 1
ATOM 683 C CA . TRP A 1 96 ? 1.249 -3.607 1.940 1.00 95.12 96 TRP A CA 1
ATOM 684 C C . TRP A 1 96 ? 2.446 -3.980 1.053 1.00 95.12 96 TRP A C 1
ATOM 686 O O . TRP A 1 96 ? 2.556 -3.489 -0.074 1.00 95.12 96 TRP A O 1
ATOM 696 N N . ALA A 1 97 ? 3.316 -4.885 1.517 1.00 96.88 97 ALA A N 1
ATOM 697 C CA . ALA A 1 97 ? 4.440 -5.383 0.725 1.00 96.88 97 ALA A CA 1
ATOM 698 C C . ALA A 1 97 ? 3.964 -6.092 -0.552 1.00 96.88 97 ALA A C 1
ATOM 700 O O . ALA A 1 97 ? 4.508 -5.856 -1.628 1.00 96.88 97 ALA A O 1
ATOM 701 N N . ARG A 1 98 ? 2.906 -6.907 -0.452 1.00 97.56 98 ARG A N 1
ATOM 702 C CA . ARG A 1 98 ? 2.287 -7.590 -1.595 1.00 97.56 98 ARG A CA 1
ATOM 703 C C . ARG A 1 98 ? 1.745 -6.607 -2.633 1.00 97.56 98 ARG A C 1
ATOM 705 O O . ARG A 1 98 ? 2.024 -6.779 -3.816 1.00 97.56 98 ARG A O 1
ATOM 712 N N . ALA A 1 99 ? 1.020 -5.574 -2.202 1.00 96.62 99 ALA A N 1
ATOM 713 C CA . ALA A 1 99 ? 0.475 -4.559 -3.104 1.00 96.62 99 ALA A CA 1
ATOM 714 C C . ALA A 1 99 ? 1.584 -3.817 -3.872 1.00 96.62 99 ALA A C 1
ATOM 716 O O . ALA A 1 99 ? 1.508 -3.672 -5.091 1.00 96.62 99 ALA A O 1
ATOM 717 N N . ASN A 1 100 ? 2.651 -3.410 -3.178 1.00 96.12 100 ASN A N 1
ATOM 718 C CA . ASN A 1 100 ? 3.777 -2.723 -3.811 1.00 96.12 100 ASN A CA 1
ATOM 719 C C . ASN A 1 100 ? 4.585 -3.649 -4.727 1.00 96.12 100 ASN A C 1
ATOM 721 O O . ASN A 1 100 ? 4.950 -3.238 -5.823 1.00 96.12 100 ASN A O 1
ATOM 725 N N . ALA A 1 101 ? 4.832 -4.901 -4.328 1.00 97.19 101 ALA A N 1
ATOM 726 C CA . ALA A 1 101 ? 5.516 -5.877 -5.176 1.00 97.19 101 ALA A CA 1
ATOM 727 C C . ALA A 1 101 ? 4.760 -6.109 -6.494 1.00 97.19 101 ALA A C 1
ATOM 729 O O . ALA A 1 101 ? 5.373 -6.112 -7.559 1.00 97.19 101 ALA A O 1
ATOM 730 N N . ALA A 1 102 ? 3.428 -6.224 -6.440 1.00 96.75 102 ALA A N 1
ATOM 731 C CA . ALA A 1 102 ? 2.596 -6.335 -7.636 1.00 96.75 102 ALA A CA 1
ATOM 732 C C . ALA A 1 102 ? 2.703 -5.089 -8.536 1.00 96.75 102 ALA A C 1
ATOM 734 O O . ALA A 1 102 ? 2.857 -5.224 -9.750 1.00 96.75 102 ALA A O 1
ATOM 735 N N . ALA A 1 103 ? 2.688 -3.887 -7.950 1.00 96.31 103 ALA A N 1
ATOM 736 C CA . ALA A 1 103 ? 2.866 -2.645 -8.700 1.00 96.31 103 ALA A CA 1
ATOM 737 C C . ALA A 1 103 ? 4.250 -2.566 -9.368 1.00 96.31 103 ALA A C 1
ATOM 739 O O . ALA A 1 103 ? 4.340 -2.251 -10.552 1.00 96.31 103 ALA A O 1
ATOM 740 N N . PHE A 1 104 ? 5.329 -2.906 -8.652 1.00 96.81 104 PHE A N 1
ATOM 741 C CA . PHE A 1 104 ? 6.682 -2.919 -9.217 1.00 96.81 104 PHE A CA 1
ATOM 742 C C . PHE A 1 104 ? 6.847 -3.961 -10.321 1.00 96.81 104 PHE A C 1
ATOM 744 O O . PHE A 1 104 ? 7.454 -3.650 -11.342 1.00 96.81 104 PHE A O 1
ATOM 751 N N . ARG A 1 105 ? 6.278 -5.160 -10.157 1.00 96.25 105 ARG A N 1
ATOM 752 C CA . ARG A 1 105 ? 6.264 -6.191 -11.202 1.00 96.25 105 ARG A CA 1
ATOM 753 C C . ARG A 1 105 ? 5.672 -5.651 -12.502 1.00 96.25 105 ARG A C 1
ATOM 755 O O . ARG A 1 105 ? 6.307 -5.766 -13.544 1.00 96.25 105 ARG A O 1
ATOM 762 N N . ALA A 1 106 ? 4.512 -4.997 -12.419 1.00 95.50 106 ALA A N 1
ATOM 763 C CA . ALA A 1 106 ? 3.855 -4.394 -13.576 1.00 95.50 106 ALA A CA 1
ATOM 764 C C . ALA A 1 106 ? 4.660 -3.219 -14.166 1.00 95.50 106 ALA A C 1
ATOM 766 O O . ALA A 1 106 ? 4.834 -3.122 -15.378 1.00 95.50 106 ALA A O 1
ATOM 767 N N . LEU A 1 107 ? 5.193 -2.333 -13.318 1.00 96.31 107 LEU A N 1
ATOM 768 C CA . LEU A 1 107 ? 5.956 -1.159 -13.761 1.00 96.31 107 LEU A CA 1
ATOM 769 C C . LEU A 1 107 ? 7.280 -1.522 -14.449 1.00 96.31 107 LEU A C 1
ATOM 771 O O . LEU A 1 107 ? 7.723 -0.807 -15.349 1.00 96.31 107 LEU A O 1
ATOM 775 N N . LEU A 1 108 ? 7.932 -2.604 -14.017 1.00 95.94 108 LEU A N 1
ATOM 776 C CA . LEU A 1 108 ? 9.261 -2.991 -14.496 1.00 95.94 108 LEU A CA 1
ATOM 777 C C . LEU A 1 108 ? 9.239 -3.828 -15.775 1.00 95.94 108 LEU A C 1
ATOM 779 O O . LEU A 1 108 ? 10.283 -3.951 -16.415 1.00 95.94 108 LEU A O 1
ATOM 783 N N . GLU A 1 109 ? 8.083 -4.349 -16.186 1.00 92.69 109 GLU A N 1
ATOM 784 C CA . GLU A 1 109 ? 7.973 -5.239 -17.345 1.00 92.69 109 GLU A CA 1
ATOM 785 C C . GLU A 1 109 ? 8.517 -4.600 -18.627 1.00 92.69 109 GLU A C 1
ATOM 787 O O . GLU A 1 109 ? 9.501 -5.074 -19.204 1.00 92.69 109 GLU A O 1
ATOM 792 N N . ALA A 1 110 ? 7.954 -3.461 -19.032 1.00 93.94 110 ALA A N 1
ATOM 793 C CA . ALA A 1 110 ? 8.368 -2.786 -20.258 1.00 93.94 110 ALA A CA 1
ATOM 794 C C . ALA A 1 110 ? 9.828 -2.276 -20.230 1.00 93.94 110 ALA A C 1
ATOM 796 O O . ALA A 1 110 ? 10.513 -2.382 -21.252 1.00 93.94 110 ALA A O 1
ATOM 797 N N . PRO A 1 111 ? 10.348 -1.688 -19.133 1.00 95.12 111 PRO A N 1
ATOM 798 C CA . PRO A 1 111 ? 11.769 -1.348 -19.029 1.00 95.12 111 PRO A CA 1
ATOM 799 C C . PRO A 1 111 ? 12.714 -2.551 -19.154 1.00 95.12 111 PRO A C 1
ATOM 801 O O . PRO A 1 111 ? 13.737 -2.441 -19.829 1.00 95.12 111 PRO A O 1
ATOM 804 N N . VAL A 1 112 ? 12.384 -3.692 -18.540 1.00 95.31 112 VAL A N 1
ATOM 805 C CA . VAL A 1 112 ? 13.237 -4.892 -18.568 1.00 95.31 112 VAL A CA 1
ATOM 806 C C . VAL A 1 112 ? 13.314 -5.493 -19.969 1.00 95.31 112 VAL A C 1
ATOM 808 O O . VAL A 1 112 ? 14.411 -5.819 -20.424 1.00 95.31 112 VAL A O 1
ATOM 811 N N . VAL A 1 113 ? 12.185 -5.578 -20.679 1.00 94.00 113 VAL A N 1
ATOM 812 C CA . VAL A 1 113 ? 12.160 -6.028 -22.082 1.00 94.00 113 VAL A CA 1
ATOM 813 C C . VAL A 1 113 ? 13.048 -5.130 -22.945 1.00 94.00 113 VAL A C 1
ATOM 815 O O . VAL A 1 113 ? 13.969 -5.617 -23.598 1.00 94.00 113 VAL A O 1
ATOM 818 N N . ARG A 1 114 ? 12.864 -3.805 -22.856 1.00 94.56 114 ARG A N 1
ATOM 819 C CA . ARG A 1 114 ? 13.677 -2.833 -23.607 1.00 94.56 114 ARG A CA 1
ATOM 820 C C . ARG A 1 114 ? 15.172 -2.958 -23.311 1.00 94.56 114 ARG A C 1
ATOM 822 O O . ARG A 1 114 ? 15.988 -2.877 -24.223 1.00 94.56 114 ARG A O 1
ATOM 829 N N . ALA A 1 115 ? 15.542 -3.168 -22.049 1.00 93.19 115 ALA A N 1
ATOM 830 C CA . ALA A 1 115 ? 16.939 -3.332 -21.658 1.00 93.19 115 ALA A CA 1
ATOM 831 C C . ALA A 1 115 ? 17.564 -4.625 -22.215 1.00 93.19 115 ALA A C 1
ATOM 833 O O . ALA A 1 115 ? 18.737 -4.621 -22.595 1.00 93.19 115 ALA A O 1
ATOM 834 N N . ARG A 1 116 ? 16.796 -5.724 -22.279 1.00 93.38 116 ARG A N 1
ATOM 835 C CA . ARG A 1 116 ? 17.231 -6.984 -22.902 1.00 93.38 116 ARG A CA 1
ATOM 836 C C . ARG A 1 116 ? 17.483 -6.791 -24.395 1.00 93.38 116 ARG A C 1
ATOM 838 O O . ARG A 1 116 ? 18.526 -7.215 -24.890 1.00 93.38 116 ARG A O 1
ATOM 845 N N . ASP A 1 117 ? 16.547 -6.158 -25.090 1.00 94.44 117 ASP A N 1
ATOM 846 C CA . ASP A 1 117 ? 16.607 -6.002 -26.545 1.00 94.44 117 ASP A CA 1
ATOM 847 C C . ASP A 1 117 ? 17.782 -5.101 -26.948 1.00 94.44 117 ASP A C 1
ATOM 849 O O . ASP A 1 117 ? 18.604 -5.494 -27.773 1.00 94.44 117 ASP A O 1
ATOM 853 N N . ALA A 1 118 ? 17.976 -3.981 -26.244 1.00 94.06 118 ALA A N 1
ATOM 854 C CA . ALA A 1 118 ? 19.123 -3.096 -26.455 1.00 94.06 118 ALA A CA 1
ATOM 855 C C . ALA A 1 118 ? 20.485 -3.784 -26.217 1.00 94.06 118 ALA A C 1
ATOM 857 O O . ALA A 1 118 ? 21.484 -3.424 -26.844 1.00 94.06 118 ALA A O 1
ATOM 858 N N . ARG A 1 119 ? 20.552 -4.768 -25.305 1.00 92.19 119 ARG A N 1
ATOM 859 C CA . ARG A 1 119 ? 21.760 -5.591 -25.113 1.00 92.19 119 ARG A CA 1
ATOM 860 C C . ARG A 1 119 ? 22.005 -6.518 -26.300 1.00 92.19 119 ARG A C 1
ATOM 862 O O . ARG A 1 119 ? 23.131 -6.556 -26.778 1.00 92.19 119 ARG A O 1
ATOM 869 N N . ARG A 1 120 ? 20.971 -7.197 -26.807 1.00 92.12 120 ARG A N 1
ATOM 870 C CA . A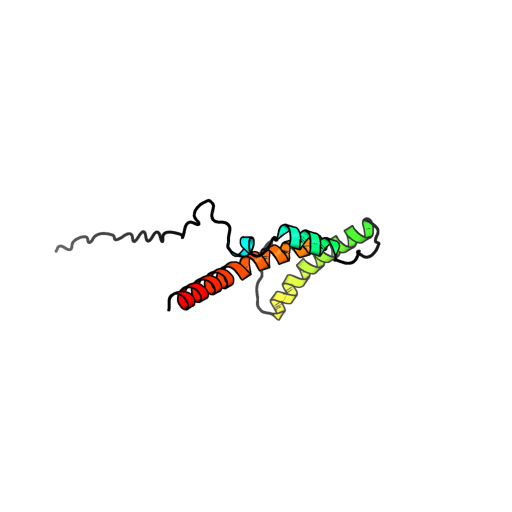RG A 1 120 ? 21.087 -8.092 -27.974 1.00 92.12 120 ARG A CA 1
ATOM 871 C C . ARG A 1 120 ? 21.571 -7.350 -29.217 1.00 92.12 120 ARG A C 1
ATOM 873 O O . ARG A 1 120 ? 22.530 -7.782 -29.840 1.00 92.12 120 ARG A O 1
ATOM 880 N N . GLU A 1 121 ? 20.997 -6.183 -29.499 1.00 92.50 121 GLU A N 1
ATOM 881 C CA . GLU A 1 121 ? 21.425 -5.338 -30.623 1.00 92.50 121 GLU A CA 1
ATOM 882 C C . GLU A 1 121 ? 22.883 -4.874 -30.512 1.00 92.50 121 GLU A C 1
ATOM 884 O O . GLU A 1 121 ? 23.521 -4.577 -31.518 1.00 92.50 121 GLU A O 1
ATOM 889 N N . LYS A 1 122 ? 23.412 -4.732 -29.290 1.00 87.38 122 LYS A N 1
ATOM 890 C CA . LYS A 1 122 ? 24.819 -4.381 -29.081 1.00 87.38 122 LYS A CA 1
ATOM 891 C C . LYS A 1 122 ? 25.737 -5.572 -29.333 1.00 87.38 122 LYS A C 1
ATOM 893 O O . LYS A 1 122 ? 26.817 -5.358 -29.864 1.00 87.38 122 LYS A O 1
ATOM 898 N N . ASP A 1 123 ? 25.318 -6.769 -28.943 1.00 86.62 123 ASP A N 1
ATOM 899 C CA . ASP A 1 123 ? 26.118 -7.987 -29.078 1.00 86.62 123 ASP A CA 1
ATOM 900 C C . ASP A 1 123 ? 26.173 -8.491 -30.538 1.00 86.62 123 ASP A C 1
ATOM 902 O O . ASP A 1 123 ? 27.083 -9.231 -30.900 1.00 86.62 123 ASP A O 1
ATOM 906 N N . GLU A 1 124 ? 25.225 -8.070 -31.384 1.00 83.44 124 GLU A N 1
ATOM 907 C CA . GLU A 1 124 ? 25.151 -8.392 -32.820 1.00 83.44 124 GLU A CA 1
ATOM 908 C C . GLU A 1 124 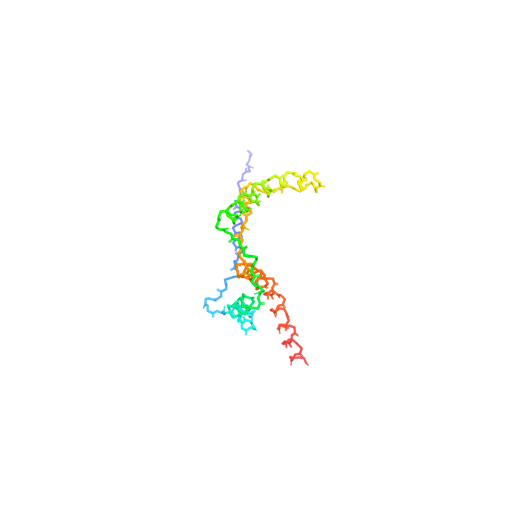? 25.894 -7.393 -33.737 1.00 83.44 124 GLU A C 1
AT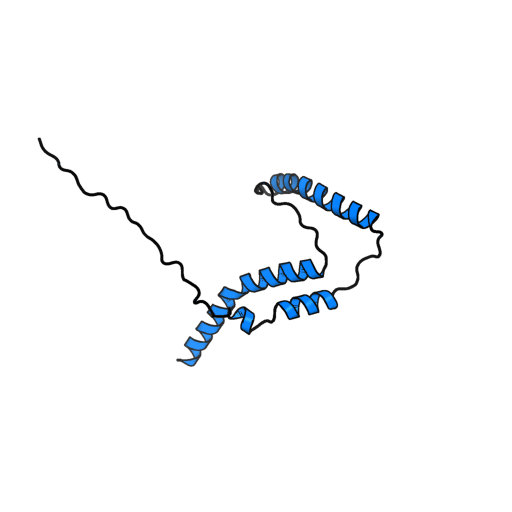OM 910 O O . GLU A 1 124 ? 25.962 -7.613 -34.948 1.00 83.44 124 GLU A O 1
ATOM 915 N N . ARG A 1 125 ? 26.449 -6.305 -33.183 1.00 67.56 125 ARG A N 1
ATOM 916 C CA . ARG A 1 125 ? 27.255 -5.300 -33.906 1.00 67.56 125 ARG A CA 1
ATOM 917 C C . ARG A 1 125 ? 28.746 -5.492 -33.673 1.00 67.56 125 ARG A C 1
ATOM 919 O O . ARG A 1 125 ? 29.494 -5.325 -34.660 1.00 67.56 125 ARG A O 1
#

Radius of gyration: 25.35 Å; chains: 1; bounding box: 60×42×85 Å

Foldseek 3Di:
DDDDDDDDDDPPPPDPDPDDDPPDDQVLVVVDVLVVQLVVQVVPDDDDDDDDPVVVVVVVVVVQVVVVVVQVVCCVVVVDHDDPPPTDDDDDRSVVSSVVSVVCSVVCRVVVVVVVVVVVVVVVD

pLDDT: mean 83.62, std 20.1, range [35.72, 98.38]

Organism: NCBI:txid351215

InterPro domains:
  IPR018766 Zinicin-like metallopeptidase type 2 [PF10103] (32-116)
  IPR018766 Zinicin-like metallopeptidase type 2 [PTHR39420] (31-114)
  IPR042271 Zinicin-like metallopeptidase type 2, N-terminal [G3DSA:1.20.150.30] (31-124)

Secondary structure (DSSP, 8-state):
---------------------TT---HHHHH--HHHHHHHHHHHSPPPP---HHHHHHHHHHHHHHHHHHHHHHHHHH-----TT-PPPP--HHHHHHHHHHHHHHHHHHHHHHHHHHHHHHHT-